Protein AF-A0A8M1G6J4-F1 (afdb_monomer)

pLDDT: mean 70.32, std 20.96, range [31.58, 94.25]

Foldseek 3Di:
DVVVVLVVVVVVLVVVVVVLVVVLVVVCVVPNDDPQFVPDDDPDDDDDDDDDDPVLQKAKAKEKAQLQVVCVPPDQQCSLVSSVVSVLVVLCRVNVFSAEAEDPVNSCQQCVVHRRCGPRIFIKMKTKDADPDPSDPTRIHIYIDGDDDPDPPDPPQDPPRYDYD

Structure (mmCIF, N/CA/C/O backbone):
data_AF-A0A8M1G6J4-F1
#
_entry.id   AF-A0A8M1G6J4-F1
#
loop_
_atom_site.group_PDB
_atom_site.id
_atom_site.type_symbol
_atom_site.label_atom_id
_atom_site.label_alt_id
_atom_site.label_comp_id
_atom_site.label_asym_id
_atom_site.label_entity_id
_atom_site.label_seq_id
_atom_site.pdbx_PDB_ins_code
_atom_site.Cartn_x
_atom_site.Cartn_y
_atom_site.Cartn_z
_atom_site.occupancy
_atom_site.B_iso_or_equiv
_atom_site.auth_seq_id
_atom_site.auth_comp_id
_atom_site.auth_asym_id
_atom_site.auth_atom_id
_atom_site.pdbx_PDB_model_num
ATOM 1 N N . ILE A 1 1 ? 12.032 0.775 32.194 1.00 45.50 1 ILE A N 1
ATOM 2 C CA . ILE A 1 1 ? 12.487 0.551 30.796 1.00 45.50 1 ILE A CA 1
ATOM 3 C C . ILE A 1 1 ? 11.299 0.512 29.822 1.00 45.50 1 ILE A C 1
ATOM 5 O O . ILE A 1 1 ? 11.376 1.211 28.825 1.00 45.50 1 ILE A O 1
ATOM 9 N N . LYS A 1 2 ? 10.180 -0.173 30.132 1.00 38.47 2 LYS A N 1
ATOM 10 C CA . LYS A 1 2 ? 8.967 -0.214 29.278 1.00 38.47 2 LYS A CA 1
ATOM 11 C C . LYS A 1 2 ? 8.316 1.159 28.978 1.00 38.47 2 LYS A C 1
ATOM 13 O O . LYS A 1 2 ? 8.028 1.446 27.824 1.00 38.47 2 LYS A O 1
ATOM 18 N N . SER A 1 3 ? 8.241 2.075 29.953 1.00 42.09 3 SER A N 1
ATOM 19 C CA . SER A 1 3 ? 7.594 3.386 29.719 1.00 42.09 3 SER A CA 1
ATOM 20 C C . SER A 1 3 ? 8.357 4.335 28.781 1.00 42.09 3 SER A C 1
ATOM 22 O O . SER A 1 3 ? 7.777 5.270 28.236 1.00 42.09 3 SER A O 1
ATOM 24 N 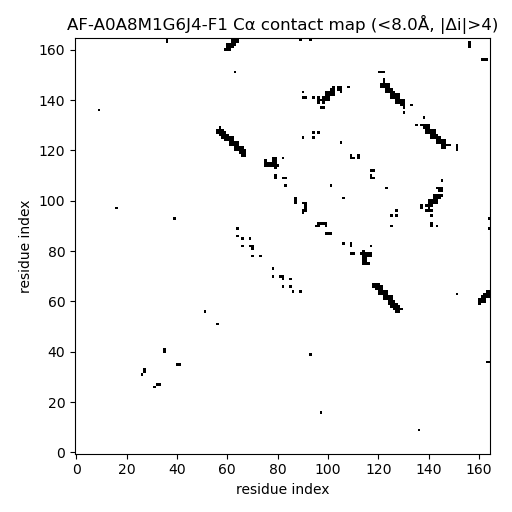N . ALA A 1 4 ? 9.662 4.114 28.575 1.00 42.12 4 ALA A N 1
ATOM 25 C CA . ALA A 1 4 ? 10.473 4.934 27.672 1.00 42.12 4 ALA A CA 1
ATOM 26 C C . ALA A 1 4 ? 10.332 4.488 26.206 1.00 42.12 4 ALA A C 1
ATOM 28 O O . ALA A 1 4 ? 10.349 5.331 25.312 1.00 42.12 4 ALA A O 1
ATOM 29 N N . SER A 1 5 ? 10.154 3.183 25.961 1.00 39.69 5 SER A N 1
ATOM 30 C CA . SER A 1 5 ? 9.838 2.660 24.626 1.00 39.69 5 SER A CA 1
ATOM 31 C C . SER A 1 5 ? 8.416 3.025 24.198 1.00 39.69 5 SER A C 1
ATOM 33 O O . SER A 1 5 ? 8.215 3.411 23.055 1.00 39.69 5 SER A O 1
ATOM 35 N N . GLU A 1 6 ? 7.455 3.011 25.125 1.00 45.47 6 GLU A N 1
ATOM 36 C CA . GLU A 1 6 ? 6.056 3.400 24.871 1.00 45.47 6 GLU A CA 1
ATOM 37 C C . GLU A 1 6 ? 5.922 4.881 24.480 1.00 45.47 6 GLU A C 1
ATOM 39 O O . GLU A 1 6 ? 5.216 5.225 23.529 1.00 45.47 6 GLU A O 1
ATOM 44 N N . GLY A 1 7 ? 6.658 5.764 25.167 1.00 41.50 7 GLY A N 1
ATOM 45 C CA . GLY A 1 7 ? 6.710 7.186 24.823 1.00 41.50 7 GLY A CA 1
ATOM 46 C C . GLY A 1 7 ? 7.318 7.432 23.439 1.00 41.50 7 GLY A C 1
ATOM 47 O O . GLY A 1 7 ? 6.834 8.284 22.697 1.00 41.50 7 GLY A O 1
ATOM 48 N N . LEU A 1 8 ? 8.334 6.653 23.056 1.00 42.00 8 LEU A N 1
ATOM 49 C CA . LEU A 1 8 ? 8.933 6.713 21.722 1.00 42.00 8 LEU A CA 1
ATOM 50 C C . LEU A 1 8 ? 7.985 6.193 20.640 1.00 42.00 8 LEU A C 1
ATOM 52 O O . LEU A 1 8 ? 7.848 6.856 19.620 1.00 42.00 8 LEU A O 1
ATOM 56 N N . GLU A 1 9 ? 7.262 5.096 20.861 1.00 39.69 9 GLU A N 1
ATOM 57 C CA . GLU A 1 9 ? 6.302 4.575 19.877 1.00 39.69 9 GLU A CA 1
ATOM 58 C C . GLU A 1 9 ? 5.100 5.509 19.671 1.00 39.69 9 GLU A C 1
ATOM 60 O O . GLU A 1 9 ? 4.616 5.672 18.545 1.00 39.69 9 GLU A O 1
ATOM 65 N N . GLN A 1 10 ? 4.635 6.184 20.728 1.00 40.03 10 GLN A N 1
ATOM 66 C CA . GLN A 1 10 ? 3.570 7.189 20.639 1.00 40.03 10 GLN A CA 1
ATOM 67 C C . GLN A 1 10 ? 4.045 8.483 19.970 1.00 40.03 10 GLN A C 1
ATOM 69 O O . GLN A 1 10 ? 3.321 9.058 19.147 1.00 40.03 10 GLN A O 1
ATOM 74 N N . LEU A 1 11 ? 5.269 8.932 20.259 1.00 47.59 11 LEU A N 1
ATOM 75 C CA . LEU A 1 11 ? 5.888 10.076 19.586 1.00 47.59 11 LEU A CA 1
ATOM 76 C C . LEU A 1 11 ? 6.201 9.768 18.119 1.00 47.59 11 LEU A C 1
ATOM 78 O O . LEU A 1 11 ? 5.943 10.599 17.255 1.00 47.59 11 LEU A O 1
ATOM 82 N N . GLU A 1 12 ? 6.670 8.565 17.797 1.00 37.78 12 GLU A N 1
ATOM 83 C CA . GLU A 1 12 ? 6.890 8.131 16.419 1.00 37.78 12 GLU A CA 1
ATOM 84 C C . GLU A 1 12 ? 5.564 8.004 15.669 1.00 37.78 12 GLU A C 1
ATOM 86 O O . GLU A 1 12 ? 5.448 8.508 14.554 1.00 37.78 12 GLU A O 1
ATOM 91 N N . SER A 1 13 ? 4.529 7.429 16.286 1.00 42.19 13 SER A N 1
ATOM 92 C CA . SER A 1 13 ? 3.196 7.301 15.683 1.00 42.19 13 SER A CA 1
ATOM 93 C C . SER A 1 13 ? 2.539 8.658 15.428 1.00 42.19 13 SER A C 1
ATOM 95 O O . SER A 1 13 ? 1.992 8.882 14.345 1.00 42.19 13 SER A O 1
ATOM 97 N N . SER A 1 14 ? 2.618 9.588 16.383 1.00 42.66 14 SER A N 1
ATOM 98 C CA . SER A 1 14 ? 2.091 10.951 16.225 1.00 42.66 14 SER A CA 1
ATOM 99 C C . SER A 1 14 ? 2.907 11.773 15.227 1.00 42.66 14 SER A C 1
ATOM 101 O O . SER A 1 14 ? 2.325 12.449 14.380 1.00 42.66 14 SER A O 1
ATOM 103 N N . PHE A 1 15 ? 4.234 11.645 15.221 1.00 38.56 15 PHE A N 1
ATOM 104 C CA . PHE A 1 15 ? 5.106 12.310 14.254 1.00 38.56 15 PHE A CA 1
ATOM 105 C C . PHE A 1 15 ? 4.930 11.762 12.835 1.00 38.56 15 PHE A C 1
ATOM 107 O O . PHE A 1 15 ? 4.935 12.519 11.861 1.00 38.56 15 PHE A O 1
ATOM 114 N N . ILE A 1 16 ? 4.723 10.451 12.693 1.00 48.62 16 ILE A N 1
ATOM 115 C CA . ILE A 1 16 ? 4.364 9.808 11.428 1.00 48.62 16 ILE A CA 1
ATOM 116 C C . ILE A 1 16 ? 2.976 10.275 10.986 1.00 48.62 16 ILE A C 1
ATOM 118 O O . ILE A 1 16 ? 2.812 10.600 9.812 1.00 48.62 16 ILE A O 1
ATOM 122 N N . ALA A 1 17 ? 1.995 10.373 11.887 1.00 49.97 17 ALA A N 1
ATOM 123 C CA . ALA A 1 17 ? 0.663 10.890 11.573 1.00 49.97 17 ALA A CA 1
ATOM 124 C C . ALA A 1 17 ? 0.702 12.363 11.131 1.00 49.97 17 ALA A C 1
ATOM 126 O O . ALA A 1 17 ? 0.089 12.716 10.125 1.00 49.97 17 ALA A O 1
ATOM 127 N N . GLU A 1 18 ? 1.480 13.209 11.807 1.00 50.12 18 GLU A N 1
ATOM 128 C CA . GLU A 1 18 ? 1.647 14.623 11.468 1.00 50.12 18 GLU A CA 1
ATOM 129 C C . GLU A 1 18 ? 2.393 14.802 10.139 1.00 50.12 18 GLU A C 1
ATOM 131 O O . GLU A 1 18 ? 1.975 15.583 9.279 1.00 50.12 18 GLU A O 1
ATOM 136 N N . LYS A 1 19 ? 3.466 14.032 9.915 1.00 55.03 19 LYS A N 1
ATOM 137 C CA . LYS A 1 19 ? 4.162 14.003 8.623 1.00 55.03 19 LYS A CA 1
ATOM 138 C C . LYS A 1 19 ? 3.257 13.481 7.517 1.00 55.03 19 LYS A C 1
ATOM 140 O O . LYS A 1 19 ? 3.263 14.068 6.441 1.00 55.03 19 LYS A O 1
ATOM 145 N N . ASN A 1 20 ? 2.449 12.454 7.771 1.00 57.47 20 ASN A N 1
ATOM 146 C CA . ASN A 1 20 ? 1.458 11.957 6.820 1.00 57.47 20 ASN A CA 1
ATOM 147 C C . ASN A 1 20 ? 0.391 13.020 6.528 1.00 57.47 20 ASN A C 1
ATOM 149 O O . ASN A 1 20 ? 0.054 13.198 5.369 1.00 57.47 20 ASN A O 1
ATOM 153 N N . ALA A 1 21 ? -0.076 13.791 7.514 1.00 57.59 21 ALA A N 1
ATOM 154 C CA . ALA A 1 21 ? -1.049 14.871 7.317 1.00 57.59 21 ALA A CA 1
ATOM 155 C C . ALA A 1 21 ? -0.474 16.055 6.512 1.00 57.59 21 ALA A C 1
ATOM 157 O O . ALA A 1 21 ? -1.096 16.542 5.560 1.00 57.59 21 ALA A O 1
ATOM 158 N N . LYS A 1 22 ? 0.753 16.486 6.831 1.00 60.56 22 LYS A N 1
ATOM 159 C CA . LYS A 1 22 ? 1.496 17.505 6.063 1.00 60.56 22 LYS A CA 1
ATOM 160 C C . LYS A 1 22 ? 1.785 17.039 4.633 1.00 60.56 22 LYS A C 1
ATOM 162 O O . LYS A 1 22 ? 1.763 17.826 3.691 1.00 60.56 22 LYS A O 1
ATOM 167 N N . TRP A 1 23 ? 2.022 15.744 4.458 1.00 55.31 23 TRP A N 1
ATOM 168 C CA . TRP A 1 23 ? 2.290 15.137 3.164 1.00 55.31 23 TRP A CA 1
ATOM 169 C C . TRP A 1 23 ? 1.010 14.922 2.330 1.00 55.31 23 TRP A C 1
ATOM 171 O O . TRP A 1 23 ? 1.007 15.241 1.142 1.00 55.31 23 TRP A O 1
ATOM 181 N N . CYS A 1 24 ? -0.096 14.498 2.955 1.00 52.12 24 CYS A N 1
ATOM 182 C CA . CYS A 1 24 ? -1.442 14.434 2.371 1.00 52.12 24 CYS A CA 1
ATOM 183 C C . CYS A 1 24 ? -1.883 15.797 1.832 1.00 52.12 24 CYS A C 1
ATOM 185 O O . CYS A 1 24 ? -2.290 15.893 0.681 1.00 52.12 24 CYS A O 1
ATOM 187 N N . SER A 1 25 ? -1.745 16.855 2.634 1.00 54.81 25 SER A N 1
ATOM 188 C CA . SER A 1 25 ? -2.132 18.215 2.235 1.00 54.81 25 SER A CA 1
ATOM 189 C C . SER A 1 25 ? -1.252 18.777 1.113 1.00 54.81 25 SER A C 1
ATOM 191 O O . SER A 1 25 ? -1.748 19.464 0.221 1.00 54.81 25 SER A O 1
ATOM 193 N N . HIS A 1 26 ? 0.047 18.456 1.096 1.00 60.06 26 HIS A N 1
ATOM 194 C CA . HIS A 1 26 ? 0.924 18.785 -0.031 1.00 60.06 26 HIS A CA 1
ATOM 195 C C . HIS A 1 26 ? 0.525 18.032 -1.315 1.00 60.06 26 HIS A C 1
ATOM 197 O O . HIS A 1 26 ? 0.512 18.619 -2.395 1.00 60.06 26 HIS A O 1
ATOM 203 N N . PHE A 1 27 ? 0.158 16.753 -1.204 1.00 47.75 27 PHE A N 1
ATOM 204 C CA . PHE A 1 27 ? -0.273 15.929 -2.335 1.00 47.75 27 PHE A CA 1
ATOM 205 C C . PHE A 1 27 ? -1.636 16.367 -2.896 1.00 47.75 27 PHE A C 1
ATOM 207 O O . PHE A 1 27 ? -1.777 16.471 -4.112 1.00 47.75 27 PHE A O 1
ATOM 214 N N . GLU A 1 28 ? -2.608 16.708 -2.043 1.00 54.47 28 GLU A N 1
ATOM 215 C CA . GLU A 1 28 ? -3.893 17.288 -2.468 1.00 54.47 28 GLU A CA 1
ATOM 216 C C . GLU A 1 28 ? -3.713 18.631 -3.181 1.00 54.47 28 GLU A C 1
ATOM 218 O O . GLU A 1 28 ? -4.384 18.897 -4.174 1.00 54.47 28 GLU A O 1
ATOM 223 N N . LYS A 1 29 ? -2.757 19.461 -2.744 1.00 58.66 29 LYS A N 1
ATOM 224 C CA . LYS A 1 29 ? -2.396 20.690 -3.469 1.00 58.66 29 LYS A CA 1
ATOM 225 C C . LYS A 1 29 ? -1.805 20.411 -4.854 1.00 58.66 29 LYS A C 1
ATOM 227 O O . LYS A 1 29 ? -2.007 21.208 -5.761 1.00 58.66 29 LYS A O 1
ATOM 232 N N . GLN A 1 30 ? -1.065 19.312 -5.018 1.00 45.12 30 GLN A N 1
ATOM 233 C CA . GLN A 1 30 ? -0.322 19.012 -6.246 1.00 45.12 30 GLN A CA 1
ATOM 234 C C . GLN A 1 30 ? -1.123 18.190 -7.272 1.00 45.12 30 GLN A C 1
ATOM 236 O O . GLN A 1 30 ? -0.872 18.304 -8.469 1.00 45.12 30 GLN A O 1
ATOM 241 N N . PHE A 1 31 ? -2.087 17.379 -6.824 1.00 45.38 31 PHE A N 1
ATOM 242 C CA . PHE A 1 31 ? -2.881 16.480 -7.677 1.00 45.38 31 PHE A CA 1
ATOM 243 C C . PHE A 1 31 ? -4.402 16.705 -7.572 1.00 45.38 31 PHE A C 1
ATOM 245 O O . PHE A 1 31 ? -5.167 15.967 -8.194 1.00 45.38 31 PHE A O 1
ATOM 252 N N . GLY A 1 32 ? -4.833 17.731 -6.831 1.00 47.50 32 GLY A N 1
ATOM 253 C CA . GLY A 1 32 ? -6.234 18.022 -6.524 1.00 47.50 32 GLY A CA 1
ATOM 254 C C . GLY A 1 32 ? -6.730 17.277 -5.280 1.00 47.50 32 GLY A C 1
ATOM 255 O O . GLY A 1 32 ? -6.241 16.194 -4.947 1.00 47.50 32 GLY A O 1
ATOM 256 N N . ALA A 1 33 ? -7.721 17.858 -4.593 1.00 46.53 33 ALA A N 1
ATOM 257 C CA . ALA A 1 33 ? -8.450 17.166 -3.536 1.00 46.53 33 ALA A CA 1
ATOM 258 C C . ALA A 1 33 ? -9.090 15.915 -4.138 1.00 46.53 33 ALA A C 1
ATOM 260 O O . ALA A 1 33 ? -9.854 15.978 -5.102 1.00 46.53 33 ALA A O 1
ATOM 261 N N . PHE A 1 34 ? -8.728 14.762 -3.596 1.00 49.78 34 PHE A N 1
ATOM 262 C CA . PHE A 1 34 ? -9.240 13.501 -4.093 1.00 49.78 34 PHE A CA 1
ATOM 263 C C . PHE A 1 34 ? -10.729 13.442 -3.748 1.00 49.78 34 PHE A C 1
ATOM 265 O O . PHE A 1 34 ? -11.032 13.445 -2.545 1.00 49.78 34 PHE A O 1
ATOM 272 N N . PRO A 1 35 ? -11.639 13.399 -4.743 1.00 42.09 35 PRO A N 1
ATOM 273 C CA . PRO A 1 35 ? -13.066 13.446 -4.477 1.00 42.09 35 PRO A CA 1
ATOM 274 C C . PRO A 1 35 ? -13.386 12.331 -3.486 1.00 42.09 35 PRO A C 1
ATOM 276 O O . PRO A 1 35 ? -12.907 11.206 -3.672 1.00 42.09 35 PRO A O 1
ATOM 279 N N . PRO A 1 36 ? -14.083 12.623 -2.380 1.00 42.25 36 PRO A N 1
ATOM 280 C CA . PRO A 1 36 ? -14.529 11.555 -1.515 1.00 42.25 36 PRO A CA 1
ATOM 281 C C . PRO A 1 36 ? -15.292 10.541 -2.366 1.00 42.25 36 PRO A C 1
ATOM 283 O O . PRO A 1 36 ? -16.186 10.915 -3.128 1.00 42.25 36 PRO A O 1
ATOM 286 N N . GLY A 1 37 ? -14.910 9.267 -2.272 1.00 40.72 37 GLY A N 1
ATOM 287 C CA . GLY A 1 37 ? -15.699 8.207 -2.884 1.00 40.72 37 GLY A CA 1
ATOM 288 C C . GLY A 1 37 ? -17.142 8.283 -2.367 1.00 40.72 37 GLY A C 1
ATOM 289 O O . GLY A 1 37 ? -17.366 8.797 -1.263 1.00 40.72 37 GLY A O 1
ATOM 290 N N . PRO A 1 38 ? -18.134 7.805 -3.134 1.00 31.58 38 PRO A N 1
ATOM 291 C CA . PRO A 1 38 ? -19.519 7.769 -2.675 1.00 31.58 38 PRO A CA 1
ATOM 292 C C . PRO A 1 38 ? -19.589 6.992 -1.348 1.00 31.58 38 PRO A C 1
ATOM 294 O O . PRO A 1 38 ? -19.387 5.781 -1.318 1.00 31.58 38 PRO A O 1
ATOM 297 N N . GLY A 1 39 ? -19.787 7.715 -0.238 1.00 46.09 39 GLY A N 1
ATOM 298 C CA . GLY A 1 39 ? -19.733 7.188 1.135 1.00 46.09 39 GLY A CA 1
ATOM 299 C C . GLY A 1 39 ? -18.735 7.871 2.088 1.00 46.09 39 GLY A C 1
ATOM 300 O O . GLY A 1 39 ? -18.725 7.555 3.276 1.00 46.09 39 GLY A O 1
ATOM 301 N N . SER A 1 40 ? -17.917 8.817 1.617 1.00 37.84 40 SER A N 1
ATOM 302 C CA . SER A 1 40 ? -16.971 9.585 2.441 1.00 37.84 40 SER A CA 1
ATOM 303 C C . SER A 1 40 ? -17.439 11.040 2.585 1.00 37.84 40 SER A C 1
ATOM 305 O O . SER A 1 40 ? -17.131 11.899 1.774 1.00 37.84 40 SER A O 1
ATOM 307 N N . THR A 1 41 ? -18.207 11.374 3.618 1.00 35.44 41 THR A N 1
ATOM 308 C CA . THR A 1 41 ? -18.410 12.791 3.960 1.00 35.44 41 THR A CA 1
ATOM 309 C C . THR A 1 41 ? -17.123 13.343 4.584 1.00 35.44 41 THR A C 1
ATOM 311 O O . THR A 1 41 ? -16.521 12.693 5.445 1.00 35.44 41 THR A O 1
ATOM 314 N N . ALA A 1 42 ? -16.692 14.528 4.142 1.00 38.56 42 ALA A N 1
ATOM 315 C CA . ALA A 1 42 ? -15.595 15.297 4.735 1.00 38.56 42 ALA A CA 1
ATOM 316 C C . ALA A 1 42 ? -15.776 15.456 6.263 1.00 38.56 42 ALA A C 1
ATOM 318 O O . ALA A 1 42 ? -16.902 15.338 6.755 1.00 38.56 42 ALA A O 1
ATOM 319 N N . PRO A 1 43 ? -14.715 15.731 7.051 1.00 37.59 43 PRO A N 1
ATOM 320 C CA . PRO A 1 43 ? -14.898 16.095 8.448 1.00 37.59 43 PRO A CA 1
ATOM 321 C C . PRO A 1 43 ? -15.549 17.484 8.515 1.00 37.59 43 PRO A C 1
ATOM 323 O O . PRO A 1 43 ? -14.861 18.502 8.541 1.00 37.59 43 PRO A O 1
ATOM 326 N N . GLU A 1 44 ? -16.882 17.529 8.525 1.00 39.84 44 GLU A N 1
ATOM 327 C CA . GLU A 1 44 ? -17.616 18.716 8.948 1.00 39.84 44 GLU A CA 1
ATOM 328 C C . GLU A 1 44 ? -17.230 19.042 10.392 1.00 39.84 44 GLU A C 1
ATOM 330 O O . GLU A 1 44 ? -17.271 18.195 11.294 1.00 39.84 44 GLU A O 1
ATOM 335 N N . LYS A 1 45 ? -16.820 20.293 10.604 1.00 42.28 45 LYS A N 1
ATOM 336 C CA . LYS A 1 45 ? -16.773 20.889 11.932 1.00 42.28 45 LYS A CA 1
ATOM 337 C C . LYS A 1 45 ? -18.213 21.032 12.421 1.00 42.28 45 LYS A C 1
ATOM 339 O O . LYS A 1 45 ? -18.948 21.844 11.881 1.00 42.28 45 LYS A O 1
ATOM 344 N N . GLY A 1 46 ? -18.556 20.294 13.474 1.00 40.38 46 GLY A N 1
ATOM 345 C CA . GLY A 1 46 ? -19.774 20.507 14.258 1.00 40.38 46 GLY A CA 1
ATOM 346 C C . GLY A 1 46 ? -21.005 19.794 13.702 1.00 40.38 46 GLY A C 1
ATOM 347 O O . GLY A 1 46 ? -21.703 20.316 12.848 1.00 40.38 46 GLY A O 1
ATOM 348 N N . GLY A 1 47 ? -21.293 18.613 14.242 1.00 36.12 47 GLY A N 1
ATOM 349 C CA . GLY A 1 47 ? -22.547 17.898 14.021 1.00 36.12 47 GLY A CA 1
ATOM 350 C C . GLY A 1 47 ? -22.481 16.525 14.678 1.00 36.12 47 GLY A C 1
ATOM 351 O O . GLY A 1 47 ? -21.599 15.728 14.351 1.00 36.12 47 GLY A O 1
ATOM 352 N N . GLU A 1 48 ? -23.356 16.268 15.652 1.00 46.97 48 GLU A N 1
ATOM 353 C CA . GLU A 1 48 ? -23.447 14.985 16.355 1.00 46.97 48 GLU A CA 1
ATOM 354 C C . GLU A 1 48 ? -23.610 13.831 15.358 1.00 46.97 48 GLU A C 1
ATOM 356 O O . GLU A 1 48 ? -24.588 13.727 14.616 1.00 46.97 48 GLU A O 1
ATOM 361 N N . LYS A 1 49 ? -22.609 12.946 15.326 1.00 51.66 49 LYS A N 1
ATOM 362 C CA . LYS A 1 49 ? -22.611 11.769 14.460 1.00 51.66 49 LYS A CA 1
ATOM 363 C C . LYS A 1 49 ? -23.530 10.727 15.078 1.00 51.66 49 LYS A C 1
ATOM 365 O O . LYS A 1 49 ? -23.191 10.136 16.101 1.00 51.66 49 LYS A O 1
ATOM 370 N N . LYS A 1 50 ? -24.663 10.482 14.417 1.00 53.25 50 LYS A N 1
ATOM 371 C CA . LYS A 1 50 ? -25.533 9.317 14.629 1.00 53.25 50 LYS A CA 1
ATOM 372 C C . LYS A 1 50 ? -24.650 8.072 14.815 1.00 53.25 50 LYS A C 1
ATOM 374 O O . LYS A 1 50 ? -23.796 7.806 13.967 1.00 53.25 50 LYS A O 1
ATOM 379 N N . GLY A 1 51 ? -24.794 7.392 15.955 1.00 44.50 51 GLY A N 1
ATOM 380 C CA . GLY A 1 51 ? -23.865 6.356 16.416 1.00 44.50 51 GLY A CA 1
ATOM 381 C C . GLY A 1 51 ? -23.559 5.331 15.326 1.00 44.50 51 GLY A C 1
ATOM 382 O O . GLY A 1 51 ? -24.466 4.683 14.806 1.00 44.50 51 GLY A O 1
ATOM 383 N N . ARG A 1 52 ? -22.280 5.208 14.952 1.00 55.72 52 ARG A N 1
ATOM 384 C CA . ARG A 1 52 ? -21.831 4.137 14.055 1.00 55.72 52 ARG A CA 1
ATOM 385 C C . ARG A 1 52 ? -22.074 2.804 14.756 1.00 55.72 52 ARG A C 1
ATOM 387 O O . ARG A 1 52 ? -21.732 2.656 15.925 1.00 55.72 52 ARG A O 1
ATOM 394 N N . SER A 1 53 ? -22.698 1.868 14.051 1.00 58.81 53 SER A N 1
ATOM 395 C CA . SER A 1 53 ? -23.010 0.551 14.598 1.00 58.81 53 SER A CA 1
ATOM 396 C C . SER A 1 53 ? -21.726 -0.263 14.812 1.00 58.81 53 SER A C 1
ATOM 398 O O . SER A 1 53 ? -20.750 -0.086 14.086 1.00 58.81 53 SER A O 1
ATOM 400 N N . ALA A 1 54 ? -21.718 -1.200 15.765 1.00 56.81 54 ALA A N 1
ATOM 401 C CA . ALA A 1 54 ? -20.574 -2.096 15.981 1.00 56.81 54 ALA A CA 1
ATOM 402 C C . ALA A 1 54 ? -20.227 -2.938 14.732 1.00 56.81 54 ALA A C 1
ATOM 404 O O . ALA A 1 54 ? -19.085 -3.357 14.559 1.00 56.81 54 ALA A O 1
ATOM 405 N N . VAL A 1 55 ? -21.201 -3.151 13.838 1.00 61.19 55 VAL A N 1
ATOM 406 C CA . VAL A 1 55 ? -21.012 -3.844 12.555 1.00 61.19 55 VAL A CA 1
ATOM 407 C C . VAL A 1 55 ? -20.273 -2.956 11.553 1.00 61.19 55 VAL A C 1
ATOM 409 O O . VAL A 1 55 ? -19.432 -3.447 10.807 1.00 61.19 55 VAL A O 1
ATOM 412 N N . ASP A 1 56 ? -20.504 -1.641 11.580 1.00 65.56 56 ASP A N 1
ATOM 413 C CA . ASP A 1 56 ? -19.709 -0.705 10.789 1.00 65.56 56 ASP A CA 1
ATOM 414 C C . ASP A 1 56 ? -18.254 -0.668 11.244 1.00 65.56 56 ASP A C 1
ATOM 416 O O . ASP A 1 56 ? -17.407 -0.280 10.453 1.00 65.56 56 ASP A O 1
ATOM 420 N N . GLU A 1 57 ? -17.917 -1.043 12.481 1.00 69.00 57 GLU A N 1
ATOM 421 C CA . GLU A 1 57 ? -16.540 -0.979 12.981 1.00 69.00 57 GLU A CA 1
ATOM 422 C C . GLU A 1 57 ? -15.613 -2.009 12.326 1.00 69.00 57 GLU A C 1
ATOM 424 O O . GLU A 1 57 ? -14.467 -1.674 12.023 1.00 69.00 57 GLU A O 1
ATOM 429 N N . VAL A 1 58 ? -16.092 -3.222 12.047 1.00 78.44 58 VAL A N 1
ATOM 430 C CA . VAL A 1 58 ? -15.289 -4.294 11.436 1.00 78.44 58 VAL A CA 1
ATOM 431 C C . VAL A 1 58 ? -15.708 -4.464 9.983 1.00 78.44 58 VAL A C 1
ATOM 433 O O . VAL A 1 58 ? -16.787 -4.958 9.676 1.00 78.44 58 VAL A O 1
ATOM 436 N N . VAL A 1 59 ? -14.843 -4.037 9.065 1.00 83.44 59 VAL A N 1
ATOM 437 C CA . VAL A 1 59 ? -15.169 -3.950 7.635 1.00 83.44 59 VAL A CA 1
ATOM 438 C C . VAL A 1 59 ? -14.074 -4.611 6.822 1.00 83.44 59 VAL A C 1
ATOM 440 O O . VAL A 1 59 ? -12.897 -4.307 7.006 1.00 83.44 59 VAL A O 1
ATOM 443 N N . ALA A 1 60 ? -14.458 -5.471 5.879 1.00 88.44 60 ALA A N 1
ATOM 444 C CA . ALA A 1 60 ? -13.555 -6.047 4.892 1.00 88.44 60 ALA A CA 1
ATOM 445 C C . ALA A 1 60 ? -14.025 -5.708 3.474 1.00 88.44 60 ALA A C 1
ATOM 447 O O . ALA A 1 60 ? -15.153 -6.021 3.101 1.00 88.44 60 ALA A O 1
ATOM 448 N N . ARG A 1 61 ? -13.153 -5.084 2.677 1.00 86.75 61 ARG A N 1
ATOM 449 C CA . ARG A 1 61 ? -13.443 -4.642 1.305 1.00 86.75 61 ARG A CA 1
ATOM 450 C C . ARG A 1 61 ? -12.249 -4.906 0.386 1.00 86.75 61 ARG A C 1
ATOM 452 O O . ARG A 1 61 ? -11.102 -4.644 0.744 1.00 86.75 61 ARG A O 1
ATOM 459 N N . GLY A 1 62 ? -12.517 -5.449 -0.792 1.00 88.06 62 GLY A N 1
ATOM 460 C CA . GLY A 1 62 ? -11.602 -5.534 -1.921 1.00 88.06 62 GLY A CA 1
ATOM 461 C C . GLY A 1 62 ? -11.561 -4.215 -2.688 1.00 88.06 62 GLY A C 1
ATOM 462 O O . GLY A 1 62 ? -12.584 -3.589 -2.947 1.00 88.06 62 GLY A O 1
ATOM 463 N N . TYR A 1 63 ? -10.369 -3.787 -3.064 1.00 86.44 63 TYR A N 1
ATOM 464 C CA . TYR A 1 63 ? -10.142 -2.581 -3.840 1.00 86.44 63 TYR A CA 1
ATOM 465 C C . TYR A 1 63 ? -9.128 -2.862 -4.937 1.00 86.44 63 TYR A C 1
ATOM 467 O O . TYR A 1 63 ? -8.186 -3.637 -4.765 1.00 86.44 63 TYR A O 1
ATOM 475 N N . THR A 1 64 ? -9.278 -2.159 -6.053 1.00 87.31 64 THR A N 1
ATOM 476 C CA . THR A 1 64 ? -8.224 -2.071 -7.065 1.00 87.31 64 THR A CA 1
ATOM 477 C C . THR A 1 64 ? -7.548 -0.712 -6.938 1.00 87.31 64 THR A C 1
ATOM 479 O O . THR A 1 64 ? -8.100 0.306 -7.345 1.00 87.31 64 THR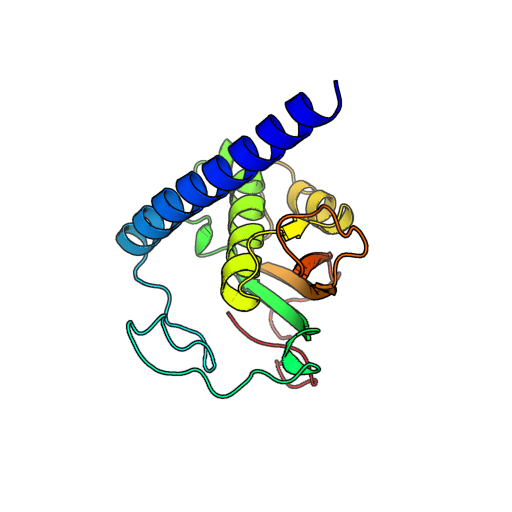 A O 1
ATOM 482 N N . ALA A 1 65 ? -6.342 -0.680 -6.374 1.00 86.44 65 ALA A N 1
ATOM 483 C CA . ALA A 1 65 ? -5.568 0.544 -6.229 1.00 86.44 65 ALA A CA 1
ATOM 484 C C . ALA A 1 65 ? -4.914 0.922 -7.569 1.00 86.44 65 ALA A C 1
ATOM 486 O O . ALA A 1 65 ? -4.035 0.214 -8.072 1.00 86.44 65 ALA A O 1
ATOM 487 N N . ASN A 1 66 ? -5.321 2.057 -8.147 1.00 86.06 66 ASN A N 1
ATOM 488 C CA . ASN A 1 66 ? -4.746 2.575 -9.391 1.00 86.06 66 ASN A CA 1
ATOM 489 C C . ASN A 1 66 ? -3.462 3.375 -9.110 1.00 86.06 66 ASN A C 1
ATOM 491 O O . ASN A 1 66 ? -3.487 4.577 -8.830 1.00 86.06 66 ASN A O 1
ATOM 495 N N . ILE A 1 67 ? -2.321 2.690 -9.176 1.00 88.50 67 ILE A N 1
ATOM 496 C CA . ILE A 1 67 ? -1.004 3.238 -8.827 1.00 88.50 67 ILE A CA 1
ATOM 497 C C . ILE A 1 67 ? -0.432 4.068 -9.976 1.00 88.50 67 ILE A C 1
ATOM 499 O O . ILE A 1 67 ? 0.233 5.072 -9.727 1.00 88.50 67 ILE A O 1
ATOM 503 N N . ARG A 1 68 ? -0.750 3.728 -11.232 1.00 86.31 68 ARG A N 1
ATOM 504 C CA . ARG A 1 68 ? -0.245 4.402 -12.442 1.00 86.31 68 ARG A CA 1
ATOM 505 C C . ARG A 1 68 ? -0.410 5.920 -12.398 1.00 86.31 68 ARG A C 1
ATOM 507 O O . ARG A 1 68 ? 0.491 6.644 -12.816 1.00 86.31 68 ARG A O 1
ATOM 514 N N . LYS A 1 69 ? -1.560 6.407 -11.919 1.00 87.00 69 LYS A N 1
ATOM 515 C CA . LYS A 1 69 ? -1.816 7.850 -11.782 1.00 87.00 69 LYS A CA 1
ATOM 516 C C . LYS A 1 69 ? -0.980 8.475 -10.657 1.00 87.00 69 LYS A C 1
ATOM 518 O O . LYS A 1 69 ? -0.489 9.583 -10.824 1.00 87.00 69 LYS A O 1
ATOM 523 N N . ARG A 1 70 ? -0.764 7.742 -9.561 1.00 85.44 70 ARG A N 1
ATOM 524 C CA . ARG A 1 70 ? -0.095 8.209 -8.333 1.00 85.44 70 ARG A CA 1
ATOM 525 C C . ARG A 1 70 ? 1.431 8.244 -8.431 1.00 85.44 70 ARG A C 1
ATOM 527 O O . ARG A 1 70 ? 2.069 9.068 -7.787 1.00 85.44 70 ARG A O 1
ATOM 534 N N . ILE A 1 71 ? 2.027 7.369 -9.243 1.00 88.88 71 ILE A N 1
ATOM 535 C CA . ILE A 1 71 ? 3.486 7.325 -9.457 1.00 88.88 71 ILE A CA 1
ATOM 536 C C . ILE A 1 71 ? 3.945 8.125 -10.685 1.00 88.88 71 ILE A C 1
ATOM 538 O O . ILE A 1 71 ? 5.135 8.127 -11.014 1.00 88.88 71 ILE A O 1
ATOM 542 N N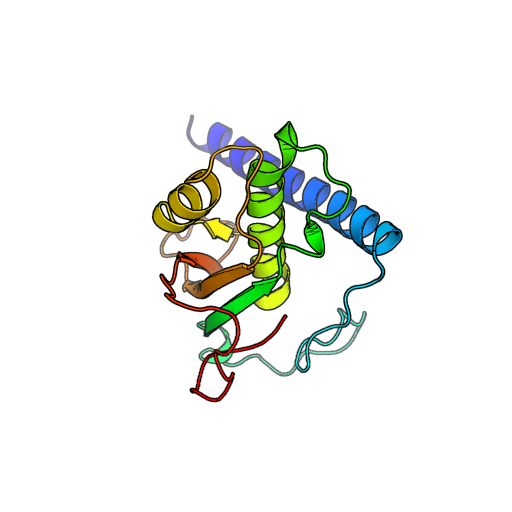 . ARG A 1 72 ? 3.022 8.799 -11.388 1.00 87.00 72 ARG A N 1
ATOM 543 C CA . ARG A 1 72 ? 3.350 9.631 -12.552 1.00 87.00 72 ARG A CA 1
ATOM 544 C C . ARG A 1 72 ? 4.259 10.786 -12.110 1.00 87.00 72 ARG A C 1
ATOM 546 O O . ARG A 1 72 ? 3.962 11.473 -11.144 1.00 87.00 72 ARG A O 1
ATOM 553 N N . GLY A 1 73 ? 5.383 10.976 -12.803 1.00 87.62 73 GLY A N 1
ATOM 554 C CA . GLY A 1 73 ? 6.377 12.009 -12.470 1.00 87.62 73 GLY A CA 1
ATOM 555 C C . GLY A 1 73 ? 7.314 11.662 -11.304 1.00 87.62 73 GLY A C 1
ATOM 556 O O . GLY A 1 73 ? 8.231 12.423 -11.011 1.00 87.62 73 GLY A O 1
ATOM 557 N N . VAL A 1 74 ? 7.148 10.504 -10.653 1.00 89.19 74 VAL A N 1
ATOM 558 C CA . VAL A 1 74 ? 8.069 10.048 -9.604 1.00 89.19 74 VAL A CA 1
ATOM 559 C C . VAL A 1 74 ? 9.315 9.434 -10.245 1.00 89.19 74 VAL A C 1
ATOM 561 O O . VAL A 1 74 ? 9.215 8.557 -11.111 1.00 89.19 74 VAL A O 1
ATOM 564 N N . GLY A 1 75 ? 10.493 9.869 -9.784 1.00 91.12 75 GLY A N 1
ATOM 565 C CA . GLY A 1 75 ? 11.777 9.309 -10.210 1.00 91.12 75 GLY A CA 1
ATOM 566 C C . GLY A 1 75 ? 11.845 7.798 -9.978 1.00 91.12 75 GLY A C 1
ATOM 567 O O . GLY A 1 75 ? 11.370 7.301 -8.954 1.00 91.12 75 GLY A O 1
ATOM 568 N N . PHE A 1 76 ? 12.431 7.067 -10.929 1.00 88.94 76 PHE A N 1
ATOM 569 C CA . PHE A 1 76 ? 12.370 5.602 -10.990 1.00 88.94 76 PHE A CA 1
ATOM 570 C C . PHE A 1 76 ? 12.827 4.907 -9.704 1.00 88.94 76 PHE A C 1
ATOM 572 O O . PHE A 1 76 ? 12.190 3.964 -9.258 1.00 88.94 76 PHE A O 1
ATOM 579 N N . GLU A 1 77 ? 13.869 5.420 -9.058 1.00 91.25 77 GLU A N 1
ATOM 580 C CA . GLU A 1 77 ? 14.418 4.874 -7.813 1.00 91.25 77 GLU A CA 1
ATOM 581 C C . GLU A 1 77 ? 13.466 4.988 -6.610 1.00 91.25 77 GLU A C 1
ATOM 583 O O . GLU A 1 77 ? 13.617 4.312 -5.600 1.00 91.25 77 GLU A O 1
ATOM 588 N N . ARG A 1 78 ? 12.441 5.838 -6.682 1.00 91.00 78 ARG A N 1
ATOM 589 C CA . ARG A 1 78 ? 11.498 6.040 -5.576 1.00 91.00 78 ARG A CA 1
ATOM 590 C C . ARG A 1 78 ? 10.137 5.400 -5.829 1.00 91.00 78 ARG A C 1
ATOM 592 O O . ARG A 1 78 ? 9.285 5.480 -4.949 1.00 91.00 78 ARG A 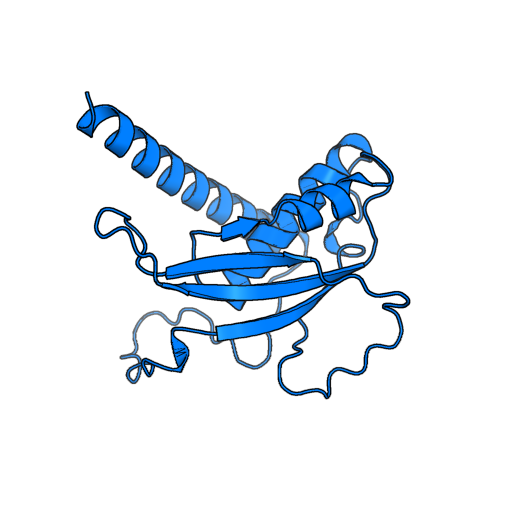O 1
ATOM 599 N N . ARG A 1 79 ? 9.913 4.743 -6.973 1.00 92.06 79 ARG A N 1
ATOM 600 C CA . ARG A 1 79 ? 8.581 4.260 -7.382 1.00 92.06 79 ARG A CA 1
ATOM 601 C C . ARG A 1 79 ? 8.021 3.160 -6.489 1.00 92.06 79 ARG A C 1
ATOM 603 O O . ARG A 1 79 ? 6.909 3.327 -5.994 1.00 92.06 79 ARG A O 1
ATOM 610 N N . ALA A 1 80 ? 8.765 2.088 -6.221 1.00 91.31 80 ALA A N 1
ATOM 611 C CA . ALA A 1 80 ? 8.281 1.014 -5.342 1.00 91.31 80 ALA A CA 1
ATOM 612 C C . ALA A 1 80 ? 8.020 1.519 -3.908 1.00 91.31 80 ALA A C 1
ATOM 614 O O . ALA A 1 80 ? 6.937 1.333 -3.349 1.00 91.31 80 ALA A O 1
ATOM 615 N N . ARG A 1 81 ? 8.967 2.286 -3.346 1.00 91.81 81 ARG A N 1
ATOM 616 C CA . ARG A 1 81 ? 8.810 2.926 -2.025 1.00 91.81 81 ARG A CA 1
ATOM 617 C C . ARG A 1 81 ? 7.596 3.851 -1.982 1.00 91.81 81 ARG A C 1
ATOM 619 O O . ARG A 1 81 ? 6.860 3.861 -0.998 1.00 91.81 81 ARG A O 1
ATOM 626 N N . ARG A 1 82 ? 7.381 4.631 -3.043 1.00 92.44 82 ARG A N 1
ATOM 627 C CA . ARG A 1 82 ? 6.233 5.528 -3.151 1.00 92.44 82 ARG A CA 1
ATOM 628 C C . ARG A 1 82 ? 4.929 4.751 -3.251 1.00 92.44 82 ARG A C 1
ATOM 630 O O . ARG A 1 82 ? 3.992 5.093 -2.549 1.00 92.44 82 ARG A O 1
ATOM 637 N N . THR A 1 83 ? 4.900 3.676 -4.025 1.00 92.56 83 THR A N 1
ATOM 638 C CA . THR A 1 83 ? 3.733 2.798 -4.167 1.00 92.56 83 THR A CA 1
ATOM 639 C C . THR A 1 83 ? 3.258 2.272 -2.814 1.00 92.56 83 THR A C 1
ATOM 641 O O . THR A 1 83 ? 2.077 2.370 -2.502 1.00 92.56 83 THR A O 1
ATOM 644 N N . LEU A 1 84 ? 4.170 1.813 -1.954 1.00 92.44 84 LEU A N 1
ATOM 645 C CA . LEU A 1 84 ? 3.807 1.368 -0.604 1.00 92.44 84 LEU A CA 1
ATOM 646 C C . LEU A 1 84 ? 3.241 2.491 0.269 1.00 92.44 84 LEU A C 1
ATOM 648 O O . LEU A 1 84 ? 2.293 2.258 1.016 1.00 92.44 84 LEU A O 1
ATOM 652 N N . LYS A 1 85 ? 3.790 3.708 0.170 1.00 91.31 85 LYS A N 1
ATOM 653 C CA . LYS A 1 85 ? 3.246 4.878 0.879 1.00 91.31 85 LYS A CA 1
ATOM 654 C C . LYS A 1 85 ? 1.837 5.218 0.394 1.00 91.31 85 LYS A C 1
ATOM 656 O O . LYS A 1 85 ? 0.949 5.425 1.214 1.00 91.31 85 LYS A O 1
ATOM 661 N N . GLU A 1 86 ? 1.624 5.195 -0.918 1.00 91.06 86 GLU A N 1
ATOM 662 C CA . GLU A 1 86 ? 0.314 5.434 -1.527 1.00 91.06 86 GLU A CA 1
ATOM 663 C C . GLU A 1 86 ? -0.721 4.392 -1.091 1.00 91.06 86 GLU A C 1
ATOM 665 O O . GLU A 1 86 ? -1.852 4.755 -0.786 1.00 91.06 86 GLU A O 1
ATOM 670 N N . ILE A 1 87 ? -0.343 3.111 -1.002 1.00 91.75 87 ILE A N 1
ATOM 671 C CA . ILE A 1 87 ? -1.243 2.048 -0.527 1.00 91.75 87 ILE A CA 1
ATOM 672 C C . ILE A 1 87 ? -1.597 2.243 0.951 1.00 91.75 87 ILE A C 1
ATOM 674 O O . ILE A 1 87 ? -2.757 2.086 1.328 1.00 91.75 87 ILE A O 1
ATOM 678 N N . ARG A 1 88 ? -0.629 2.628 1.793 1.00 91.75 88 ARG A N 1
ATOM 679 C CA . ARG A 1 88 ? -0.912 2.944 3.203 1.00 91.75 88 ARG A CA 1
ATOM 680 C C . ARG A 1 88 ? -1.907 4.090 3.312 1.00 91.75 88 ARG A C 1
ATOM 682 O O . ARG A 1 88 ? -2.878 3.990 4.046 1.00 91.75 88 ARG A O 1
ATOM 689 N N . MET A 1 89 ? -1.711 5.147 2.536 1.00 90.19 89 MET A N 1
ATOM 690 C CA . MET A 1 89 ? -2.610 6.298 2.549 1.00 90.19 89 MET A CA 1
ATOM 691 C C . MET A 1 89 ? -3.983 6.005 1.978 1.00 90.19 89 MET A C 1
ATOM 693 O O . MET A 1 89 ? -4.976 6.520 2.481 1.00 90.19 89 MET A O 1
ATOM 697 N N . PHE A 1 90 ? -4.048 5.152 0.963 1.00 90.00 90 PHE A N 1
ATOM 698 C CA . PHE A 1 90 ? -5.305 4.635 0.458 1.00 90.00 90 PHE A CA 1
ATOM 699 C C . PHE A 1 90 ? -6.095 3.927 1.565 1.00 90.00 90 PHE A C 1
ATOM 701 O O . PHE A 1 90 ? -7.268 4.224 1.764 1.00 90.00 90 PHE A O 1
ATOM 708 N N . ALA A 1 91 ? -5.431 3.078 2.353 1.00 90.25 91 ALA A N 1
ATOM 709 C CA . ALA A 1 91 ? -6.057 2.399 3.482 1.00 90.25 91 ALA A CA 1
ATOM 710 C C . ALA A 1 91 ? -6.506 3.368 4.590 1.00 90.25 91 ALA A C 1
ATOM 712 O O . ALA A 1 91 ? -7.619 3.233 5.093 1.00 90.25 91 ALA A O 1
ATOM 713 N N . VAL A 1 92 ? -5.689 4.373 4.934 1.00 89.69 92 VAL A N 1
ATOM 714 C CA . VAL A 1 92 ? -6.074 5.413 5.908 1.00 89.69 92 VAL A CA 1
ATOM 715 C C . VAL A 1 92 ? -7.306 6.180 5.425 1.00 89.69 92 VAL A C 1
ATOM 717 O O . VAL A 1 92 ? -8.214 6.432 6.212 1.00 89.69 92 VAL A O 1
ATOM 720 N N . LYS A 1 93 ? -7.363 6.528 4.134 1.00 87.19 93 LYS A N 1
ATOM 721 C CA . LYS A 1 93 ? -8.480 7.278 3.552 1.00 87.19 93 LYS A CA 1
ATOM 722 C C . LYS A 1 93 ? -9.782 6.476 3.546 1.00 87.19 93 LYS A C 1
ATOM 724 O O . LYS A 1 93 ? -10.805 6.993 3.977 1.00 87.19 93 LYS A O 1
ATOM 729 N N . GLU A 1 94 ? -9.739 5.236 3.067 1.00 86.69 94 GLU A N 1
ATOM 730 C CA . GLU A 1 94 ? -10.935 4.397 2.928 1.00 86.69 94 GLU A CA 1
ATOM 731 C C . GLU A 1 94 ? -11.448 3.877 4.279 1.00 86.69 94 GLU A C 1
ATOM 733 O O . GLU A 1 94 ? -12.655 3.826 4.511 1.00 86.69 94 GLU A O 1
ATOM 738 N N . MET A 1 95 ? -10.543 3.505 5.192 1.00 87.19 95 MET A N 1
ATOM 739 C CA . MET A 1 95 ? -10.903 2.848 6.457 1.00 87.19 95 MET A CA 1
ATOM 740 C C . MET A 1 95 ? -10.897 3.801 7.659 1.00 87.19 95 MET A C 1
ATOM 742 O O . MET A 1 95 ? -11.402 3.441 8.724 1.00 87.19 95 MET A O 1
ATOM 746 N N . GLY A 1 96 ? -10.343 5.010 7.522 1.00 85.06 96 GLY A N 1
ATOM 747 C CA . GLY A 1 96 ? -10.323 6.035 8.570 1.00 85.06 96 GLY A CA 1
ATOM 748 C C . GLY A 1 96 ? -9.465 5.691 9.791 1.00 85.06 96 GLY A C 1
ATOM 749 O O . GLY A 1 96 ? -9.639 6.305 10.840 1.00 85.06 96 GLY A O 1
ATOM 750 N N . THR A 1 97 ? -8.574 4.700 9.690 1.00 84.81 97 THR A N 1
ATOM 751 C CA . THR A 1 97 ? -7.687 4.275 10.784 1.00 84.81 97 THR A CA 1
ATOM 752 C C . THR A 1 97 ? -6.261 4.762 10.547 1.00 84.81 97 THR A C 1
ATOM 754 O O . THR A 1 97 ? -5.738 4.529 9.454 1.00 84.81 97 THR A O 1
ATOM 757 N N . PRO A 1 98 ? -5.586 5.352 11.549 1.00 83.44 98 PRO A N 1
ATOM 758 C CA . PRO A 1 98 ? -4.183 5.743 11.419 1.00 83.44 98 PRO A CA 1
ATOM 759 C C . PRO A 1 98 ? -3.232 4.532 11.416 1.00 83.44 98 PRO A C 1
ATOM 761 O O . PRO A 1 98 ? -2.215 4.554 10.723 1.00 83.44 98 PRO A O 1
ATOM 764 N N . GLY A 1 99 ? -3.570 3.459 12.142 1.00 86.00 99 GLY A N 1
ATOM 765 C CA . GLY A 1 99 ? -2.786 2.224 12.195 1.00 86.00 99 GLY A CA 1
ATOM 766 C C . GLY A 1 99 ? -3.027 1.337 10.974 1.00 86.00 99 GLY A C 1
ATOM 767 O O . GLY A 1 99 ? -4.080 0.707 10.866 1.00 86.00 99 GLY A O 1
ATOM 768 N N . VAL A 1 100 ? -2.057 1.273 10.056 1.00 90.50 100 VAL A N 1
ATOM 769 C CA . VAL A 1 100 ? -2.131 0.445 8.840 1.00 90.50 100 VAL A CA 1
ATOM 770 C C . VAL A 1 100 ? -0.966 -0.534 8.770 1.00 90.50 100 VAL A C 1
ATOM 772 O O . VAL A 1 100 ? 0.194 -0.138 8.643 1.00 90.50 100 VAL A O 1
ATOM 775 N N . HIS A 1 101 ? -1.303 -1.820 8.737 1.00 91.50 101 HIS A N 1
ATOM 776 C CA . HIS A 1 101 ? -0.373 -2.928 8.586 1.00 91.50 101 HIS A CA 1
ATOM 777 C C . HIS A 1 101 ? -0.399 -3.446 7.149 1.00 91.50 101 HIS A C 1
ATOM 779 O O . HIS A 1 101 ? -1.429 -3.881 6.635 1.00 91.50 101 HIS A O 1
ATOM 785 N N . VAL A 1 102 ? 0.751 -3.396 6.478 1.00 92.50 102 VAL A N 1
ATOM 786 C CA . VAL A 1 102 ? 0.900 -3.891 5.105 1.00 92.50 102 VAL A CA 1
ATOM 787 C C . VAL A 1 102 ? 1.392 -5.331 5.146 1.00 92.50 102 VAL A C 1
ATOM 789 O O . VAL A 1 102 ? 2.477 -5.596 5.656 1.00 92.50 102 VAL A O 1
ATOM 792 N N . GLY A 1 103 ? 0.617 -6.252 4.575 1.00 91.25 103 GLY A N 1
ATOM 793 C CA . GLY A 1 103 ? 0.977 -7.662 4.507 1.00 91.25 103 GLY A CA 1
ATOM 794 C C . GLY A 1 103 ? 2.276 -7.909 3.735 1.00 91.25 103 GLY A C 1
ATOM 795 O O . GLY A 1 103 ? 2.605 -7.226 2.760 1.00 91.25 103 GLY A O 1
ATOM 796 N N . THR A 1 104 ? 3.010 -8.942 4.138 1.00 92.50 104 THR A N 1
ATOM 797 C CA . THR A 1 104 ? 4.313 -9.293 3.550 1.00 92.50 104 THR A CA 1
ATOM 798 C C . THR A 1 104 ? 4.206 -9.683 2.075 1.00 92.50 104 THR A C 1
ATOM 800 O O . THR A 1 104 ? 5.066 -9.308 1.279 1.00 92.50 104 THR A O 1
ATOM 803 N N . MET A 1 105 ? 3.131 -10.374 1.679 1.00 91.69 105 MET A N 1
ATOM 804 C CA . MET A 1 105 ? 2.869 -10.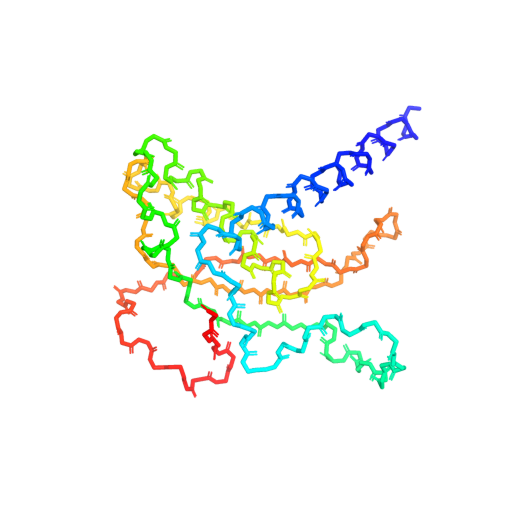734 0.279 1.00 91.69 105 MET A CA 1
ATOM 805 C C . MET A 1 105 ? 2.640 -9.507 -0.604 1.00 91.69 105 MET A C 1
ATOM 807 O O . MET A 1 105 ? 3.124 -9.471 -1.731 1.00 91.69 105 MET A O 1
ATOM 811 N N . LEU A 1 106 ? 1.964 -8.480 -0.080 1.00 92.19 106 LEU A N 1
ATOM 812 C CA . LEU A 1 106 ? 1.774 -7.219 -0.795 1.00 92.19 106 LEU A CA 1
ATOM 813 C C . LEU A 1 106 ? 3.103 -6.505 -1.002 1.00 92.19 106 LEU A C 1
ATOM 815 O O . LEU A 1 106 ? 3.379 -6.025 -2.097 1.00 92.19 106 LEU A O 1
ATOM 819 N N . ASN A 1 107 ? 3.947 -6.485 0.029 1.00 92.25 107 ASN A N 1
ATOM 820 C CA . ASN A 1 107 ? 5.288 -5.935 -0.094 1.00 92.25 107 ASN A CA 1
ATOM 821 C C . ASN A 1 107 ? 6.076 -6.681 -1.185 1.00 92.25 107 ASN A C 1
ATOM 823 O O . ASN A 1 107 ? 6.555 -6.057 -2.126 1.00 92.25 107 ASN A O 1
ATOM 827 N N . LYS A 1 108 ? 6.125 -8.017 -1.136 1.00 91.81 108 LYS A N 1
ATOM 828 C CA . LYS A 1 108 ? 6.796 -8.828 -2.166 1.00 91.81 108 LYS A CA 1
ATOM 829 C C . LYS A 1 108 ? 6.252 -8.555 -3.573 1.00 91.81 108 LYS A C 1
ATOM 831 O O . LYS A 1 108 ? 7.046 -8.377 -4.486 1.00 91.81 108 LYS A O 1
ATOM 836 N N . GLY A 1 109 ? 4.932 -8.449 -3.738 1.00 88.94 109 GLY A N 1
ATOM 837 C CA . GLY A 1 109 ? 4.303 -8.147 -5.027 1.00 88.94 109 GLY A CA 1
ATOM 838 C C . GLY A 1 109 ? 4.673 -6.768 -5.583 1.00 88.94 109 GLY A C 1
ATOM 839 O O . GLY A 1 109 ? 4.905 -6.631 -6.778 1.00 88.94 109 GLY A O 1
ATOM 840 N N . VAL A 1 110 ? 4.798 -5.750 -4.725 1.00 91.56 110 VAL A N 1
ATOM 841 C CA . VAL A 1 110 ? 5.239 -4.405 -5.143 1.00 91.56 110 VAL A CA 1
ATOM 842 C C . VAL A 1 110 ? 6.710 -4.391 -5.563 1.00 91.56 110 VAL A C 1
ATOM 844 O O . VAL A 1 110 ? 7.076 -3.648 -6.471 1.00 91.56 110 VAL A O 1
ATOM 847 N N . TRP A 1 111 ? 7.549 -5.189 -4.902 1.00 91.94 111 TRP A N 1
ATOM 848 C CA . TRP A 1 111 ? 8.991 -5.254 -5.160 1.00 91.94 111 TRP A CA 1
ATOM 849 C C . TRP A 1 111 ? 9.400 -6.325 -6.182 1.00 91.94 111 TRP A C 1
ATOM 851 O O . TRP A 1 111 ? 10.587 -6.424 -6.485 1.00 91.94 111 TRP A O 1
ATOM 861 N N . ALA A 1 112 ? 8.458 -7.103 -6.726 1.00 90.19 112 ALA A N 1
ATOM 862 C CA . ALA A 1 112 ? 8.744 -8.263 -7.576 1.00 90.19 112 ALA A CA 1
ATOM 863 C C . ALA A 1 112 ? 9.535 -7.909 -8.849 1.00 90.19 112 ALA A C 1
ATOM 865 O O . ALA A 1 112 ? 10.498 -8.589 -9.183 1.00 90.19 112 ALA A O 1
ATOM 866 N N . GLU A 1 113 ? 9.176 -6.815 -9.524 1.00 88.88 113 GLU A N 1
ATOM 867 C CA . GLU A 1 113 ? 9.863 -6.324 -10.733 1.00 88.88 113 GLU A CA 1
ATOM 868 C C . GLU A 1 113 ? 10.980 -5.305 -10.412 1.00 88.88 113 GLU A C 1
ATOM 870 O O . GLU A 1 113 ? 11.538 -4.647 -11.294 1.00 88.88 113 GLU A O 1
ATOM 875 N N . GLY A 1 114 ? 11.317 -5.153 -9.128 1.00 89.94 114 GLY A N 1
ATOM 876 C CA . GLY A 1 114 ? 12.330 -4.227 -8.637 1.00 89.94 114 GLY A CA 1
ATOM 877 C C . GLY A 1 114 ? 11.830 -2.796 -8.419 1.00 89.94 114 GLY A C 1
ATOM 878 O O . GLY A 1 114 ? 10.641 -2.487 -8.408 1.00 89.94 114 GLY A O 1
ATOM 879 N N . ILE A 1 115 ? 12.774 -1.878 -8.197 1.00 91.25 115 ILE A N 1
ATOM 880 C CA . ILE A 1 115 ? 12.464 -0.533 -7.689 1.00 91.25 115 ILE A CA 1
ATOM 881 C C . ILE A 1 115 ? 11.813 0.395 -8.728 1.00 91.25 115 ILE A C 1
ATOM 883 O O . ILE A 1 115 ? 11.040 1.284 -8.360 1.00 91.25 115 ILE A O 1
ATOM 887 N N . ARG A 1 116 ? 12.127 0.184 -10.016 1.00 89.81 116 ARG A N 1
ATOM 888 C CA . ARG A 1 116 ? 11.734 1.052 -11.143 1.00 89.81 116 ARG A CA 1
ATOM 889 C C . ARG A 1 116 ? 10.353 0.708 -11.706 1.00 89.81 116 ARG A C 1
ATOM 891 O O . ARG A 1 116 ? 9.623 1.612 -12.127 1.00 89.81 116 ARG A O 1
ATOM 898 N N . ASN A 1 117 ? 10.003 -0.574 -11.679 1.00 89.62 117 ASN A N 1
ATOM 899 C CA . ASN A 1 117 ? 8.831 -1.132 -12.343 1.00 89.62 117 ASN A CA 1
ATOM 900 C C . ASN A 1 117 ? 7.783 -1.519 -11.299 1.00 89.62 117 ASN A C 1
ATOM 902 O O . ASN A 1 117 ? 7.463 -2.678 -11.093 1.00 89.62 117 ASN A O 1
ATOM 906 N N . ALA A 1 118 ? 7.267 -0.522 -10.582 1.00 88.75 118 ALA A N 1
ATOM 907 C CA . ALA A 1 118 ? 6.150 -0.777 -9.685 1.00 88.75 118 ALA A CA 1
ATOM 908 C C . ALA A 1 118 ? 4.897 -1.151 -10.505 1.00 88.75 118 ALA A C 1
ATOM 910 O O . ALA A 1 118 ? 4.641 -0.520 -11.541 1.00 88.75 118 ALA A O 1
ATOM 911 N N . PRO A 1 119 ? 4.083 -2.113 -10.038 1.00 89.38 119 PRO A N 1
ATOM 912 C CA . PRO A 1 119 ? 2.874 -2.529 -10.739 1.00 89.38 119 PRO A CA 1
ATOM 913 C C . PRO A 1 119 ? 1.913 -1.350 -10.937 1.00 89.38 119 PRO A C 1
ATOM 915 O O . PRO A 1 119 ? 1.682 -0.534 -10.042 1.00 89.38 119 PRO A O 1
ATOM 918 N N . HIS A 1 120 ? 1.330 -1.259 -12.133 1.00 87.69 120 HIS A N 1
ATOM 919 C CA . HIS A 1 120 ? 0.454 -0.145 -12.509 1.00 87.69 120 HIS A CA 1
ATOM 920 C C . HIS A 1 120 ? -0.874 -0.129 -11.741 1.00 87.69 120 HIS A C 1
ATOM 922 O O . HIS A 1 120 ? -1.411 0.946 -11.466 1.00 87.69 120 HIS A O 1
ATOM 928 N N . CYS A 1 121 ? -1.390 -1.306 -11.397 1.00 87.56 121 CYS A N 1
ATOM 929 C CA . CYS A 1 121 ? -2.579 -1.497 -10.578 1.00 87.56 121 CYS A CA 1
ATOM 930 C C . CYS A 1 121 ? -2.330 -2.685 -9.649 1.00 87.56 121 CYS A C 1
ATOM 932 O O . CYS A 1 121 ? -1.737 -3.672 -10.079 1.00 87.56 121 CYS A O 1
ATOM 934 N N . ILE A 1 122 ? -2.805 -2.611 -8.407 1.00 88.94 122 ILE A N 1
ATOM 935 C CA . ILE A 1 122 ? -2.748 -3.733 -7.464 1.00 88.94 122 ILE A CA 1
ATOM 936 C C . ILE A 1 122 ? -4.135 -3.966 -6.881 1.00 88.94 122 ILE A C 1
AT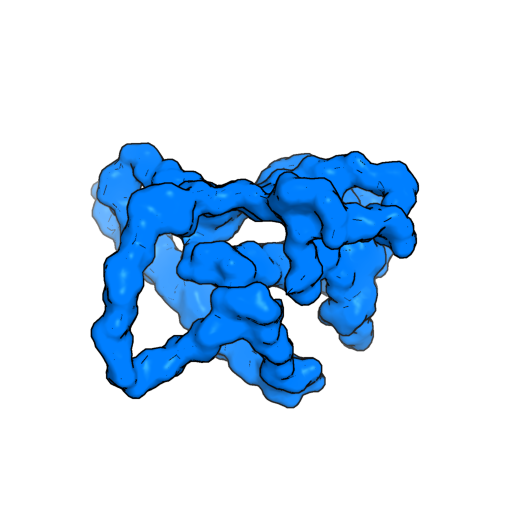OM 938 O O . ILE A 1 122 ? -4.796 -3.020 -6.454 1.00 88.94 122 ILE A O 1
ATOM 942 N N . CYS A 1 123 ? -4.551 -5.228 -6.827 1.00 90.12 123 CYS A N 1
ATOM 943 C CA . CYS A 1 123 ? -5.742 -5.632 -6.093 1.00 90.12 123 CYS A CA 1
ATOM 944 C C . CYS A 1 123 ? -5.367 -5.879 -4.629 1.00 90.12 123 CYS A C 1
ATOM 946 O O . CYS A 1 123 ? -4.520 -6.719 -4.315 1.00 90.12 123 CYS A O 1
ATOM 948 N N . VAL A 1 124 ? -5.977 -5.109 -3.737 1.00 91.50 124 VAL A N 1
ATOM 949 C CA . VAL A 1 124 ? -5.749 -5.180 -2.295 1.00 91.50 124 VAL A CA 1
ATOM 950 C C . VAL A 1 124 ? -7.058 -5.467 -1.589 1.00 91.50 124 VAL A C 1
ATOM 952 O O . VAL A 1 124 ? -8.110 -4.983 -1.996 1.00 91.50 124 VAL A O 1
ATOM 955 N N . ARG A 1 125 ? -7.002 -6.221 -0.498 1.00 92.50 125 ARG A N 1
ATOM 956 C CA . ARG A 1 125 ? -8.136 -6.365 0.409 1.00 92.50 125 ARG A CA 1
ATOM 957 C C . ARG A 1 125 ? -7.801 -5.691 1.729 1.00 92.50 125 ARG A C 1
ATOM 959 O O . ARG A 1 125 ? -6.813 -6.033 2.378 1.00 92.50 125 ARG A O 1
ATOM 966 N N . LEU A 1 126 ? -8.606 -4.692 2.068 1.00 92.50 126 LEU A N 1
ATOM 967 C CA . LEU A 1 126 ? -8.529 -3.929 3.303 1.00 92.50 126 LEU A CA 1
ATOM 968 C C . LEU A 1 126 ? -9.473 -4.564 4.312 1.00 92.50 126 LEU A C 1
ATOM 970 O O . LEU A 1 126 ? -10.664 -4.697 4.038 1.00 92.50 126 LEU A O 1
ATOM 974 N N . SER A 1 127 ? -8.949 -4.946 5.470 1.00 90.75 127 SER A N 1
ATOM 975 C CA . SER A 1 127 ? -9.751 -5.405 6.601 1.00 90.75 127 SER A CA 1
ATOM 976 C C . SER A 1 127 ? -9.448 -4.545 7.815 1.00 90.75 127 SER A C 1
ATOM 978 O O . SER A 1 127 ? -8.314 -4.552 8.293 1.00 90.75 127 SER A O 1
ATOM 980 N N . ARG A 1 128 ? -10.448 -3.816 8.307 1.00 91.38 128 ARG A N 1
ATOM 981 C CA . ARG A 1 128 ? -10.379 -3.105 9.581 1.00 91.38 128 ARG A CA 1
ATOM 982 C C . ARG A 1 128 ? -10.771 -4.072 10.687 1.00 91.38 128 ARG A C 1
ATOM 984 O O . ARG A 1 128 ? -11.873 -4.613 10.651 1.00 91.38 128 ARG A O 1
ATOM 991 N N . GLN A 1 129 ? -9.856 -4.297 11.618 1.00 88.69 129 GLN A N 1
ATOM 992 C CA . GLN A 1 129 ? -9.978 -5.253 12.714 1.00 88.69 129 GLN A CA 1
ATOM 993 C C . GLN A 1 129 ? -9.776 -4.536 14.051 1.00 88.69 129 GLN A C 1
ATOM 995 O O . GLN A 1 129 ? -9.168 -3.461 14.104 1.00 88.69 129 GLN A O 1
ATOM 1000 N N . ARG A 1 130 ? -10.321 -5.118 15.122 1.00 87.06 130 ARG A N 1
ATOM 1001 C CA . ARG A 1 130 ? -10.081 -4.653 16.492 1.00 87.06 130 ARG A CA 1
ATOM 1002 C C . ARG A 1 130 ? -8.718 -5.131 16.953 1.00 87.06 130 ARG A C 1
ATOM 1004 O O . ARG A 1 130 ? -8.323 -6.245 16.617 1.00 87.06 130 ARG A O 1
ATOM 1011 N N . ASN A 1 131 ? -8.011 -4.269 17.671 1.00 85.19 131 ASN A N 1
ATOM 1012 C CA . ASN A 1 131 ? -6.765 -4.673 18.293 1.00 85.19 131 ASN A CA 1
ATOM 1013 C C . ASN A 1 131 ? -7.051 -5.485 19.559 1.00 85.19 131 ASN A C 1
ATOM 1015 O O . ASN A 1 131 ? -8.001 -5.173 20.277 1.00 85.19 131 ASN A O 1
ATOM 1019 N N . GLU A 1 132 ? -6.252 -6.520 19.800 1.00 79.50 132 GLU A N 1
ATOM 1020 C CA . GLU A 1 132 ? -6.349 -7.346 21.011 1.00 79.50 132 GLU A CA 1
ATOM 1021 C C . GLU A 1 132 ? -5.577 -6.712 22.178 1.00 79.50 132 GLU A C 1
ATOM 1023 O O . GLU A 1 132 ? -5.939 -6.909 23.334 1.00 79.50 132 GLU A O 1
ATOM 1028 N N . ASP A 1 133 ? -4.573 -5.883 21.871 1.00 77.31 133 ASP A N 1
ATOM 1029 C CA . ASP A 1 133 ? -3.751 -5.202 22.869 1.00 77.31 133 ASP A CA 1
ATOM 1030 C C . ASP A 1 133 ? -4.457 -3.959 23.434 1.00 77.31 133 ASP A C 1
ATOM 1032 O O . ASP A 1 133 ? -4.641 -2.945 22.741 1.00 77.31 133 ASP A O 1
ATOM 1036 N N . GLU A 1 134 ? -4.806 -4.027 24.720 1.00 70.81 134 GLU A N 1
ATOM 1037 C CA . GLU A 1 134 ? -5.478 -2.957 25.470 1.00 70.81 134 GLU A CA 1
ATOM 1038 C C . GLU A 1 134 ? -4.605 -1.694 25.625 1.00 70.81 134 GLU A C 1
ATOM 1040 O O . GLU A 1 134 ? -5.131 -0.584 25.687 1.00 70.81 134 GLU A O 1
ATOM 1045 N N . ASP A 1 135 ? -3.277 -1.841 25.560 1.00 74.44 135 ASP A N 1
ATOM 1046 C CA . ASP A 1 135 ? -2.300 -0.748 25.700 1.00 74.44 135 ASP A CA 1
ATOM 1047 C C . ASP A 1 135 ? -2.095 0.084 24.417 1.00 74.44 135 ASP A C 1
ATOM 1049 O O . ASP A 1 135 ? -1.362 1.078 24.399 1.00 74.44 135 ASP A O 1
ATOM 1053 N N . SER A 1 136 ? -2.727 -0.303 23.306 1.00 70.94 136 SER A N 1
ATOM 1054 C CA . SER A 1 136 ? -2.557 0.402 22.036 1.00 70.94 136 SER A CA 1
ATOM 1055 C C . SER A 1 136 ? -3.382 1.701 21.974 1.00 70.94 136 SER A C 1
ATOM 1057 O O . SER A 1 136 ? -4.572 1.712 22.296 1.00 70.94 136 SER A O 1
ATOM 1059 N N . PRO A 1 137 ? -2.822 2.820 21.465 1.00 75.44 137 PRO A N 1
ATOM 1060 C CA . PRO A 1 137 ? -3.547 4.094 21.396 1.00 75.44 137 PRO A CA 1
ATOM 1061 C C . PRO A 1 137 ? -4.729 4.064 20.410 1.00 75.44 137 PRO A C 1
ATOM 1063 O O . PRO A 1 137 ? -5.590 4.942 20.438 1.00 75.44 137 PRO A O 1
ATOM 1066 N N . ASN A 1 138 ? -4.780 3.065 19.520 1.00 79.56 138 ASN A N 1
ATOM 1067 C CA . ASN A 1 138 ? -5.828 2.903 18.520 1.00 79.56 138 ASN A CA 1
ATOM 1068 C C . ASN A 1 138 ? -6.545 1.562 18.707 1.00 79.56 138 ASN A C 1
ATOM 1070 O O . ASN A 1 138 ? -5.965 0.511 18.462 1.00 79.56 138 ASN A O 1
ATOM 1074 N N . LYS A 1 139 ? -7.850 1.606 18.996 1.00 83.75 139 LYS A N 1
ATOM 1075 C CA . LYS A 1 139 ? -8.699 0.404 19.141 1.00 83.75 139 LYS A CA 1
ATOM 1076 C C . LYS A 1 139 ? -8.854 -0.412 17.851 1.00 83.75 139 LYS A C 1
ATOM 1078 O O . LYS A 1 139 ? -9.220 -1.583 17.894 1.00 83.75 139 LYS A O 1
ATOM 1083 N N . LEU A 1 140 ? -8.642 0.221 16.696 1.00 87.12 140 LEU A N 1
ATOM 1084 C CA . LEU A 1 140 ? -8.829 -0.374 15.375 1.00 87.12 140 LEU A CA 1
ATOM 1085 C C . LEU A 1 140 ? -7.563 -0.207 14.540 1.00 87.12 140 LEU A C 1
ATOM 1087 O O . LEU A 1 140 ? -6.992 0.885 14.476 1.00 87.12 140 LEU A O 1
ATOM 1091 N N . TYR A 1 141 ? -7.199 -1.259 13.816 1.00 89.06 141 TYR A N 1
ATOM 1092 C CA . TYR A 1 141 ? -6.152 -1.221 12.802 1.00 89.06 141 TYR A CA 1
ATOM 1093 C C . TYR A 1 141 ? -6.676 -1.756 11.471 1.00 89.06 141 TYR A C 1
ATOM 1095 O O . TYR A 1 141 ? -7.624 -2.539 11.418 1.00 89.06 141 TYR A O 1
ATOM 1103 N N . THR A 1 142 ? -6.052 -1.336 10.374 1.00 91.69 142 THR A N 1
ATOM 1104 C CA . THR A 1 142 ? -6.341 -1.883 9.046 1.00 91.69 142 THR A CA 1
ATOM 1105 C C . THR A 1 142 ? -5.209 -2.789 8.600 1.00 91.69 142 THR A C 1
ATOM 1107 O O . THR A 1 142 ? -4.065 -2.354 8.476 1.00 91.69 142 THR A O 1
ATOM 1110 N N . LEU A 1 143 ? -5.539 -4.041 8.302 1.00 93.31 143 LEU A N 1
ATOM 1111 C CA . LEU A 1 143 ? -4.655 -4.978 7.627 1.00 93.31 143 LEU A CA 1
ATOM 1112 C C . LEU A 1 143 ? -4.893 -4.915 6.115 1.00 93.31 143 LEU A C 1
ATOM 1114 O O . LEU A 1 143 ? -6.025 -5.030 5.639 1.00 93.31 143 LEU A O 1
ATOM 1118 N N . VAL A 1 144 ? -3.811 -4.737 5.360 1.00 94.25 144 VAL A N 1
ATOM 1119 C CA . VAL A 1 144 ? -3.816 -4.714 3.896 1.00 94.25 144 VAL A CA 1
ATOM 1120 C C . VAL A 1 144 ? -3.226 -6.014 3.377 1.00 94.25 144 VAL A C 1
ATOM 1122 O O . VAL A 1 144 ? -2.040 -6.289 3.563 1.00 94.25 144 VAL A O 1
ATOM 1125 N N . THR A 1 145 ? -4.038 -6.795 2.678 1.00 93.50 145 THR A N 1
ATOM 1126 C CA . THR A 1 145 ? -3.627 -8.070 2.081 1.00 93.50 145 THR A CA 1
ATOM 1127 C C . THR A 1 145 ? -3.580 -7.971 0.559 1.00 93.50 145 THR A C 1
ATOM 1129 O O . THR A 1 145 ? -4.317 -7.195 -0.055 1.00 93.50 145 THR A O 1
ATOM 1132 N N . TYR A 1 146 ? -2.669 -8.727 -0.055 1.00 90.69 146 TYR A N 1
ATOM 1133 C CA . TYR A 1 146 ? -2.548 -8.815 -1.509 1.00 90.69 146 TYR A CA 1
ATOM 1134 C C . TYR A 1 146 ? -3.508 -9.862 -2.051 1.00 90.69 146 TYR A C 1
ATOM 1136 O O . TYR A 1 146 ? -3.541 -10.982 -1.543 1.00 90.69 146 TYR A O 1
ATOM 1144 N N . VAL A 1 147 ? -4.241 -9.508 -3.102 1.00 87.31 147 VAL A N 1
ATOM 1145 C CA . VAL A 1 147 ? -5.069 -10.454 -3.845 1.00 87.31 147 VAL A CA 1
ATOM 1146 C C . VAL A 1 147 ? -4.395 -10.685 -5.197 1.00 87.31 147 VAL A C 1
ATOM 1148 O O . VAL A 1 147 ? -4.341 -9.751 -6.003 1.00 87.31 147 VAL A O 1
ATOM 1151 N N . PRO A 1 148 ? -3.850 -11.887 -5.465 1.00 80.62 148 PRO A N 1
ATOM 1152 C CA . PRO A 1 148 ? -3.290 -12.192 -6.771 1.00 80.62 148 PRO A CA 1
ATOM 1153 C C . PRO A 1 148 ? -4.419 -12.217 -7.801 1.00 80.62 148 PRO A C 1
ATOM 1155 O O . PRO A 1 148 ? -5.402 -12.939 -7.651 1.00 80.62 148 PRO A O 1
ATOM 1158 N N . VAL A 1 149 ? -4.280 -11.411 -8.849 1.00 74.69 149 VAL A N 1
ATOM 1159 C CA . VAL A 1 149 ? -5.262 -11.316 -9.929 1.00 74.69 149 VAL A CA 1
ATOM 1160 C C . VAL A 1 149 ? -4.532 -11.474 -11.253 1.00 74.69 149 VAL A C 1
ATOM 1162 O O . VAL A 1 149 ? -3.606 -10.721 -11.542 1.00 74.69 149 VAL A O 1
ATOM 1165 N N . ALA A 1 150 ? -4.968 -12.442 -12.060 1.00 67.75 150 ALA A N 1
ATOM 1166 C CA . ALA A 1 150 ? -4.363 -12.733 -13.358 1.00 67.75 150 ALA A CA 1
ATOM 1167 C C . ALA A 1 150 ? -4.546 -11.579 -14.364 1.00 67.75 150 ALA A C 1
ATOM 1169 O O . ALA A 1 150 ? -3.633 -11.262 -15.121 1.00 67.75 150 ALA A O 1
ATOM 1170 N N . THR A 1 151 ? -5.702 -10.902 -14.353 1.00 64.69 151 THR A N 1
ATOM 1171 C CA . THR A 1 151 ? -5.989 -9.765 -15.243 1.00 64.69 151 THR A CA 1
ATOM 1172 C C . THR A 1 151 ? -6.814 -8.687 -14.542 1.00 64.69 151 THR A C 1
ATOM 1174 O O . THR A 1 151 ? -7.980 -8.894 -14.223 1.00 64.69 151 THR A O 1
ATOM 1177 N N . VAL A 1 152 ? -6.230 -7.501 -14.348 1.00 62.09 152 VAL A N 1
ATOM 1178 C CA . VAL A 1 152 ? -6.855 -6.388 -13.598 1.00 62.09 152 VAL A CA 1
ATOM 1179 C C . VAL A 1 152 ? -7.773 -5.515 -14.474 1.00 62.09 152 VAL A C 1
ATOM 1181 O O . VAL A 1 152 ? -8.545 -4.713 -13.963 1.00 62.09 152 VAL A O 1
ATOM 1184 N N . LYS A 1 153 ? -7.708 -5.650 -15.808 1.00 58.31 153 LYS A N 1
ATOM 1185 C CA . LYS A 1 153 ? -8.376 -4.730 -16.750 1.00 58.31 153 LYS A CA 1
ATOM 1186 C C . LYS A 1 153 ? -9.910 -4.814 -16.745 1.00 58.31 153 LYS A C 1
ATOM 1188 O O . LYS A 1 153 ? -10.533 -3.814 -17.068 1.00 58.31 153 LYS A O 1
ATOM 1193 N N . ASN A 1 154 ? -10.493 -5.947 -16.338 1.00 49.50 154 ASN A N 1
ATOM 1194 C CA . ASN A 1 154 ? -11.932 -6.215 -16.455 1.00 49.50 154 ASN A CA 1
ATOM 1195 C C . ASN A 1 154 ? -12.556 -6.806 -15.176 1.00 49.50 154 ASN A C 1
ATOM 1197 O O . ASN A 1 154 ? -13.578 -7.483 -15.269 1.00 49.50 154 ASN A O 1
ATOM 1201 N N . LEU A 1 155 ? -11.972 -6.599 -13.985 1.00 55.81 155 LEU A N 1
ATOM 1202 C CA . LEU A 1 155 ? -12.675 -6.980 -12.753 1.00 55.81 155 LEU A CA 1
ATOM 1203 C C . LEU A 1 155 ? -13.881 -6.048 -12.579 1.00 55.81 155 LEU A C 1
ATOM 1205 O O . LEU A 1 155 ? -13.750 -4.928 -12.086 1.00 55.81 155 LEU A O 1
ATOM 1209 N N . GLN A 1 156 ? -15.048 -6.496 -13.042 1.00 46.47 156 GLN A N 1
ATOM 1210 C CA . GLN A 1 156 ? -16.314 -5.823 -12.798 1.00 46.47 156 GLN A CA 1
ATOM 1211 C C . GLN A 1 156 ? -16.593 -5.822 -11.293 1.00 46.47 156 GLN A C 1
ATOM 1213 O O . GLN A 1 156 ? -16.662 -6.854 -10.625 1.00 46.47 156 GLN A O 1
ATOM 1218 N N . ILE A 1 157 ? -16.725 -4.606 -10.779 1.00 48.38 157 ILE A N 1
ATOM 1219 C CA . ILE A 1 157 ? -17.008 -4.240 -9.397 1.00 48.38 157 ILE A CA 1
ATOM 1220 C C . ILE A 1 157 ? -18.508 -4.482 -9.175 1.00 48.38 157 ILE A C 1
ATOM 1222 O O . ILE A 1 157 ? -19.319 -3.570 -9.269 1.00 48.38 157 ILE A O 1
ATOM 1226 N N . GLY A 1 158 ? -18.890 -5.747 -9.013 1.00 40.25 158 GLY A N 1
ATOM 1227 C CA . GLY A 1 158 ? -20.286 -6.158 -8.807 1.00 40.25 158 GLY A CA 1
ATOM 1228 C C . GLY A 1 158 ? -20.450 -7.359 -7.875 1.00 40.25 158 GLY A C 1
ATOM 1229 O O . GLY A 1 158 ? -21.572 -7.744 -7.566 1.00 40.25 158 GLY A O 1
ATOM 1230 N N . ALA A 1 159 ? -19.348 -7.940 -7.393 1.00 39.97 159 ALA A N 1
ATOM 1231 C CA . ALA A 1 159 ? -19.388 -8.901 -6.299 1.00 39.97 159 ALA A CA 1
ATOM 1232 C C . ALA A 1 159 ? -19.448 -8.135 -4.964 1.00 39.97 159 ALA A C 1
ATOM 1234 O O . ALA A 1 159 ? -18.685 -7.172 -4.797 1.00 39.97 159 ALA A O 1
ATOM 1235 N N . PRO A 1 160 ? -20.310 -8.534 -4.009 1.00 39.88 160 PRO A N 1
ATOM 1236 C CA . PRO A 1 160 ? -20.419 -7.861 -2.721 1.00 39.88 160 PRO A CA 1
ATOM 1237 C C . PRO A 1 160 ? -19.038 -7.781 -2.062 1.00 39.88 160 PRO A C 1
ATOM 1239 O O . PRO A 1 160 ? -18.395 -8.796 -1.798 1.00 39.88 160 PRO A O 1
ATOM 1242 N N . GLY A 1 161 ? -18.563 -6.552 -1.851 1.00 52.16 161 GLY A N 1
ATOM 1243 C CA . GLY A 1 161 ? -17.292 -6.280 -1.189 1.00 52.16 161 GLY A CA 1
ATOM 1244 C C . GLY A 1 161 ? -16.187 -5.682 -2.053 1.00 52.16 161 GLY A C 1
ATOM 1245 O O . GLY A 1 161 ? -15.119 -5.470 -1.496 1.00 52.16 161 GLY A O 1
ATOM 1246 N N . TRP A 1 162 ? -16.385 -5.375 -3.342 1.00 47.44 162 TRP A N 1
ATOM 1247 C CA . TRP A 1 162 ? -15.405 -4.599 -4.122 1.00 47.44 162 TRP A CA 1
ATOM 1248 C C . TRP A 1 162 ? -15.836 -3.135 -4.271 1.00 47.44 162 TRP A C 1
ATOM 1250 O O . TRP A 1 162 ? -16.964 -2.869 -4.673 1.00 47.44 162 TRP A O 1
ATOM 1260 N N . HIS A 1 163 ? -14.950 -2.184 -3.970 1.00 49.28 163 HIS A N 1
ATOM 1261 C CA . HIS A 1 163 ? -15.211 -0.746 -4.118 1.00 49.28 163 HIS A CA 1
ATOM 1262 C C . HIS A 1 163 ? -14.070 -0.060 -4.889 1.00 49.28 163 HIS A C 1
ATOM 1264 O O . HIS A 1 163 ? -12.925 -0.518 -4.877 1.00 49.28 163 HIS A O 1
ATOM 1270 N N . SER A 1 164 ? -14.377 1.021 -5.610 1.00 45.28 164 SER A N 1
ATOM 1271 C CA . SER A 1 164 ? -13.383 1.873 -6.274 1.00 45.28 164 SER A CA 1
ATOM 1272 C C . SER A 1 164 ? -13.009 3.039 -5.366 1.00 45.28 164 SER A C 1
ATOM 1274 O O . SER A 1 164 ? -13.911 3.708 -4.864 1.00 45.28 164 SER A O 1
ATOM 1276 N N . GLY A 1 165 ? -11.713 3.308 -5.217 1.00 42.06 165 GLY A N 1
ATOM 1277 C CA . GLY A 1 165 ? -11.222 4.571 -4.670 1.00 42.06 165 GLY A CA 1
ATOM 1278 C C . GLY A 1 165 ? -10.429 5.328 -5.715 1.00 42.06 165 GLY A C 1
ATOM 1279 O O . GLY A 1 165 ? -9.470 4.753 -6.283 1.00 42.06 165 GLY A O 1
#

Solvent-accessible surface area (backbone atoms only — not comparable to full-atom values): 9798 Å² total; per-residue (Å²): 115,70,73,62,54,52,53,47,53,51,50,49,51,50,51,50,50,51,50,49,50,58,47,50,54,53,46,29,72,74,75,45,74,75,75,63,46,98,88,49,79,74,91,71,84,83,73,88,73,77,78,79,51,79,67,70,64,55,44,69,38,36,31,56,46,65,37,52,75,74,50,59,92,54,58,46,86,47,29,27,66,45,50,56,52,52,51,49,50,50,48,30,67,78,70,71,30,91,46,66,46,75,33,70,66,35,53,50,61,38,48,67,68,32,46,61,51,40,62,51,58,46,45,34,34,42,32,34,40,73,54,88,61,86,88,47,98,54,68,45,34,30,42,37,38,56,48,94,67,97,66,79,92,72,71,74,77,75,58,96,48,47,52,79,115

Secondary structure (DSSP, 8-state):
-HHHHHHHHHHHHHHHHHHHHHHHHHHHHHH-PPPPPTT-----SS----PPPHHHHSEEEEEEEEHHHHTTT--GGGHHHHHHHHHHHHHHHHH--S-EEEPHHHHHHHHTT-SS---SEEEEEEEEEE-S-TT-S-SEEEEEEE---S--TT--TTSTTEE--

InterPro domains:
  IPR000054 Large ribosomal subunit protein eL31 [PF01198] (57-138)
  IPR000054 Large ribosomal subunit protein eL31 [PTHR10956] (45-156)
  IPR000054 Large ribosomal subunit protein eL31 [SM01380] (56-139)
  IPR000054 Large ribosomal subunit protein eL31 [cd00463] (57-138)
  IPR02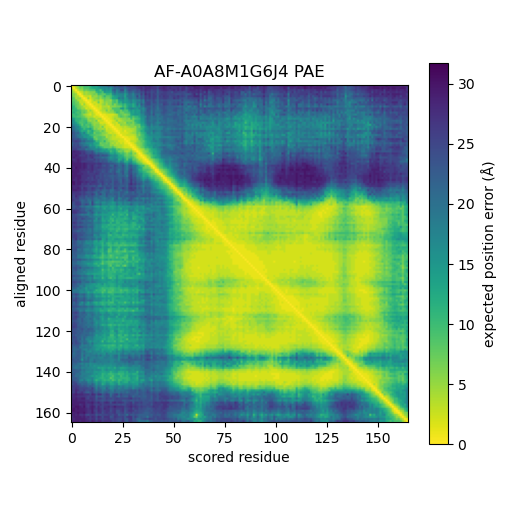3621 Large ribosomal subunit protein eL31 domain superfamily [G3DSA:3.10.440.10] (44-159)
  IPR023621 Large ribosomal subunit protein eL31 domain superfamily [SSF54575] (57-139)

Sequence (165 aa):
IKSASEGLEQLES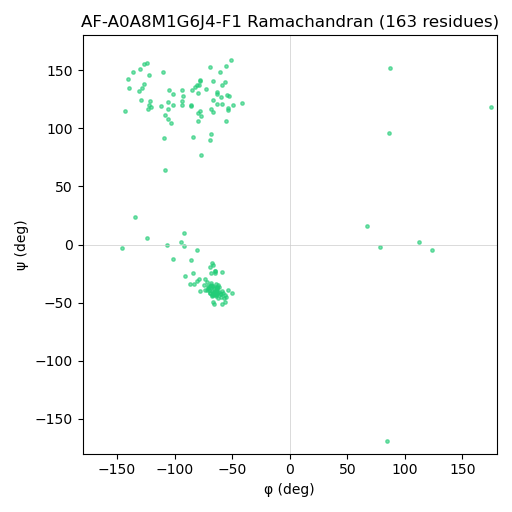SFIAEKNAKWCSHFEKQFGAFPPGPGSTAPEKGGEKKGRSAVDEVVARGYTANIRKRIRGVGFERRARRTLKEIRMFAVKEMGTPGVHVGTMLNKGVWAEGIRNAPHCICVRLSRQRNEDEDSPNKLYTLVTYVPVATVKNLQIGAPGWHSG

Radius of gyration: 17.01 Å; Cα contacts (8 Å, |Δi|>4): 205; chains: 1; bounding box: 40×34×48 Å

Nearest PDB structures (foldseek):
  7oyb-assembly1_d1  TM=9.768E-01  e=3.377E-15  Danio rerio
  8q87-assembly1_Bd  TM=9.821E-01  e=6.042E-15  Gallus gallus
  9cai-assembly1_Cd  TM=9.791E-01  e=2.566E-1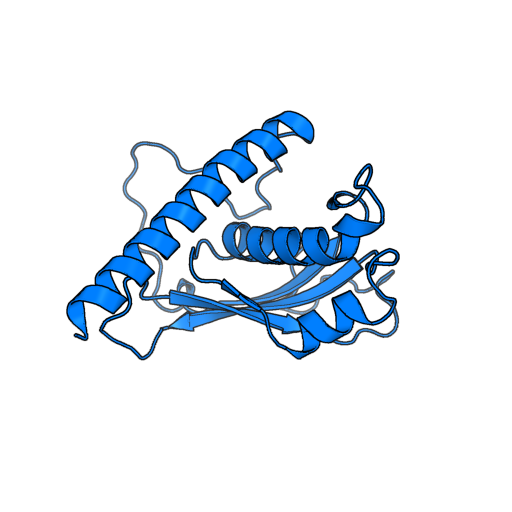3  Caenorhabditis elegans
  8c3a-assembly2_BY  TM=9.617E-01  e=6.931E-12  Candida albicans
  4v8p-assembly4_GW  TM=9.691E-01  e=2.873E-11  Tetrahymena thermophila

Mean predicted aligned error: 13.49 Å

Organism: Ursus maritimus (NCBI:txid29073)